Protein AF-A0A1D8K5I4-F1 (afdb_monomer_lite)

Radius of gyration: 13.77 Å; chains: 1; bounding box: 30×29×34 Å

Structure (mmCIF, N/CA/C/O backbone):
data_AF-A0A1D8K5I4-F1
#
_entry.id   AF-A0A1D8K5I4-F1
#
loop_
_atom_site.group_PDB
_atom_site.id
_atom_site.type_symbol
_atom_site.label_atom_id
_atom_site.label_alt_id
_atom_site.label_comp_id
_atom_site.label_asym_id
_atom_site.label_entity_id
_atom_site.label_seq_id
_atom_site.pdbx_PDB_ins_code
_atom_site.Cartn_x
_atom_site.Cartn_y
_atom_site.Cartn_z
_atom_site.occupancy
_atom_site.B_iso_or_equiv
_atom_site.auth_seq_id
_atom_site.auth_comp_id
_atom_site.auth_asym_id
_atom_site.auth_atom_id
_atom_site.pdbx_PDB_model_num
ATOM 1 N N . MET A 1 1 ? -11.802 3.429 14.562 1.00 67.12 1 MET A N 1
ATOM 2 C CA . MET A 1 1 ? -11.438 2.291 13.686 1.00 67.12 1 MET A CA 1
ATOM 3 C C . MET A 1 1 ? -10.000 2.501 13.239 1.00 67.12 1 MET A C 1
ATOM 5 O O . MET A 1 1 ? -9.672 3.629 12.903 1.00 67.12 1 MET A O 1
ATOM 9 N N . ARG A 1 2 ? -9.122 1.495 13.334 1.00 79.38 2 ARG A N 1
ATOM 10 C CA . ARG A 1 2 ? -7.691 1.640 12.997 1.00 79.38 2 ARG A CA 1
ATOM 11 C C . ARG A 1 2 ? -7.428 0.981 11.644 1.00 79.38 2 ARG A C 1
ATOM 13 O O . ARG A 1 2 ? -7.732 -0.202 11.486 1.00 79.38 2 ARG A O 1
ATOM 20 N N . GLN A 1 3 ? -6.904 1.746 10.690 1.00 79.62 3 GLN A N 1
ATOM 21 C CA . GLN A 1 3 ? -6.606 1.265 9.341 1.00 79.62 3 GLN A CA 1
ATOM 22 C C . GLN A 1 3 ? -5.122 0.922 9.223 1.00 79.62 3 GLN A C 1
ATOM 24 O O . GLN A 1 3 ? -4.272 1.676 9.693 1.00 79.62 3 GLN A O 1
ATOM 29 N N . VAL A 1 4 ? -4.821 -0.226 8.615 1.00 80.81 4 VAL A N 1
ATOM 30 C CA . VAL A 1 4 ? -3.447 -0.665 8.347 1.00 80.81 4 VAL A CA 1
ATOM 31 C C . VAL A 1 4 ? -3.294 -0.912 6.856 1.00 80.81 4 VAL A C 1
ATOM 33 O O . VAL A 1 4 ? -4.025 -1.708 6.263 1.00 80.81 4 VAL A O 1
ATOM 36 N N . LEU A 1 5 ? -2.323 -0.218 6.272 1.00 80.50 5 LEU A N 1
ATOM 37 C CA . LEU A 1 5 ? -1.964 -0.310 4.868 1.00 80.50 5 LEU A CA 1
ATOM 38 C C . LEU A 1 5 ? -0.715 -1.179 4.732 1.00 80.50 5 LEU A C 1
ATOM 40 O O . LEU A 1 5 ? 0.333 -0.837 5.277 1.00 80.50 5 LEU A O 1
ATOM 44 N N . ILE A 1 6 ? -0.826 -2.302 4.023 1.00 78.75 6 ILE A N 1
ATOM 45 C CA . ILE A 1 6 ? 0.303 -3.215 3.808 1.00 78.75 6 ILE A CA 1
ATOM 46 C C . ILE A 1 6 ? 0.791 -3.051 2.376 1.00 78.75 6 ILE A C 1
ATOM 48 O O . ILE A 1 6 ? 0.034 -3.284 1.431 1.00 78.75 6 ILE A O 1
ATOM 52 N N . VAL A 1 7 ? 2.058 -2.667 2.236 1.00 77.50 7 VAL A N 1
ATOM 53 C CA . VAL A 1 7 ? 2.753 -2.515 0.956 1.00 77.50 7 VAL A CA 1
ATOM 54 C C . VAL A 1 7 ? 3.724 -3.682 0.808 1.00 77.50 7 VAL A C 1
ATOM 56 O O . VAL A 1 7 ? 4.582 -3.871 1.669 1.00 77.50 7 VAL A O 1
ATOM 59 N N . HIS A 1 8 ? 3.576 -4.483 -0.249 1.00 71.81 8 HIS A N 1
ATOM 60 C CA . HIS A 1 8 ? 4.520 -5.568 -0.532 1.00 71.81 8 HIS A CA 1
ATOM 61 C C . HIS A 1 8 ? 5.794 -5.045 -1.209 1.00 71.81 8 HIS A C 1
ATOM 63 O O . HIS A 1 8 ? 5.798 -3.973 -1.816 1.00 71.81 8 HIS A O 1
ATOM 69 N N . GLY A 1 9 ? 6.875 -5.818 -1.095 1.00 64.56 9 GLY A N 1
ATOM 70 C CA . GLY A 1 9 ? 8.167 -5.505 -1.703 1.00 64.56 9 GLY A CA 1
ATOM 71 C C . GLY A 1 9 ? 8.312 -5.979 -3.153 1.00 64.56 9 GLY A C 1
ATOM 72 O O . GLY A 1 9 ? 7.431 -6.637 -3.714 1.00 64.56 9 GLY A O 1
ATOM 73 N N . TRP A 1 10 ? 9.465 -5.638 -3.734 1.00 61.84 10 TRP A N 1
ATOM 74 C CA . TRP A 1 10 ? 9.944 -6.106 -5.039 1.00 61.84 10 TRP A CA 1
ATOM 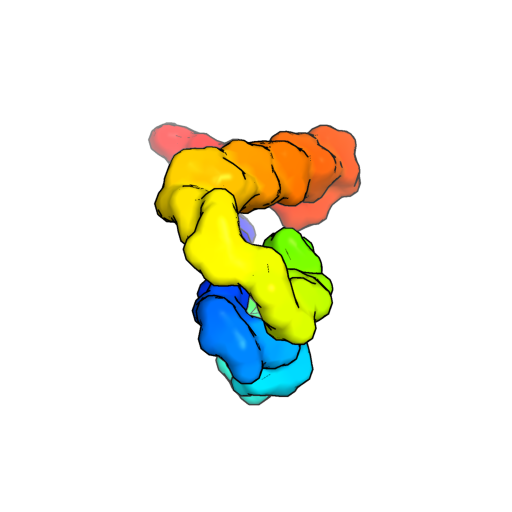75 C C . TRP A 1 10 ? 10.057 -7.639 -5.075 1.00 61.84 10 TRP A C 1
ATOM 77 O O . TRP A 1 10 ? 10.468 -8.248 -4.088 1.00 61.84 10 TRP A O 1
ATOM 87 N N . SER A 1 11 ? 9.698 -8.252 -6.208 1.00 58.34 11 SER A N 1
ATOM 88 C CA . SER A 1 11 ? 9.638 -9.715 -6.408 1.00 58.34 11 SER A CA 1
ATOM 89 C C . SER A 1 11 ? 8.679 -10.479 -5.487 1.00 58.34 11 SER A C 1
ATOM 91 O O . SER A 1 11 ? 8.750 -11.705 -5.406 1.00 58.34 11 SER A O 1
ATOM 93 N N . ASP A 1 12 ? 7.766 -9.778 -4.816 1.00 63.56 12 ASP A N 1
ATOM 94 C CA . ASP A 1 12 ? 6.740 -10.386 -3.978 1.00 63.56 12 ASP A CA 1
ATOM 95 C C . ASP A 1 12 ? 5.346 -10.202 -4.588 1.00 63.56 12 ASP A C 1
ATOM 97 O O . ASP A 1 12 ? 5.099 -9.285 -5.370 1.00 63.56 12 ASP A O 1
ATOM 101 N N . THR A 1 13 ? 4.409 -11.066 -4.205 1.00 63.22 13 THR A N 1
ATOM 102 C CA . THR A 1 13 ? 3.001 -10.936 -4.589 1.00 63.22 13 THR A CA 1
ATOM 103 C C . THR A 1 13 ? 2.157 -10.620 -3.364 1.00 63.22 13 THR A C 1
ATOM 105 O O . THR A 1 13 ? 2.455 -11.043 -2.247 1.00 63.22 13 THR A O 1
ATOM 108 N N . SER A 1 14 ? 1.018 -9.955 -3.569 1.00 62.12 14 SER A N 1
ATOM 109 C CA . SER A 1 14 ? 0.036 -9.662 -2.509 1.00 62.12 14 SER A CA 1
ATOM 110 C C . SER A 1 14 ? -0.404 -10.902 -1.709 1.00 62.12 14 SER A C 1
ATOM 112 O O . SER A 1 14 ? -0.871 -10.793 -0.574 1.00 62.12 14 SER A O 1
ATOM 114 N N . ARG A 1 15 ? -0.208 -12.104 -2.269 1.00 65.81 15 ARG A N 1
ATOM 115 C CA . ARG A 1 15 ? -0.503 -13.390 -1.633 1.00 65.81 15 ARG A CA 1
ATOM 116 C C . ARG A 1 15 ? 0.335 -13.669 -0.385 1.00 65.81 15 ARG A C 1
ATOM 118 O O . ARG A 1 15 ? -0.183 -14.377 0.481 1.00 65.81 15 ARG A O 1
ATOM 125 N N . SER A 1 16 ? 1.549 -13.126 -0.281 1.00 69.31 16 SER A N 1
ATOM 126 C CA . SER A 1 16 ? 2.486 -13.380 0.827 1.00 69.31 16 SER A CA 1
ATOM 127 C C . SER A 1 16 ? 2.026 -12.774 2.152 1.00 69.31 16 SER A C 1
ATOM 129 O O . SER A 1 16 ? 2.322 -13.302 3.220 1.00 69.31 16 SER A O 1
ATOM 131 N N . PHE A 1 17 ? 1.202 -11.725 2.100 1.00 77.56 17 PHE A N 1
ATOM 132 C CA . PHE A 1 17 ? 0.719 -11.024 3.291 1.00 77.56 17 PHE A CA 1
ATOM 133 C C . PHE A 1 17 ? -0.642 -11.504 3.796 1.00 77.56 17 PHE A C 1
ATOM 135 O O . PHE A 1 17 ? -1.140 -10.978 4.791 1.00 77.56 17 PHE A O 1
ATOM 142 N N . ARG A 1 18 ? -1.246 -12.521 3.167 1.00 80.81 18 ARG A N 1
ATOM 143 C CA . ARG A 1 18 ? -2.553 -13.050 3.594 1.00 80.81 18 ARG A CA 1
ATOM 144 C C . ARG A 1 18 ? -2.592 -13.459 5.076 1.00 80.81 18 ARG A C 1
ATOM 146 O O . ARG A 1 18 ? -3.520 -13.020 5.750 1.00 80.81 18 ARG A O 1
ATOM 153 N N . PRO A 1 19 ? -1.598 -14.185 5.630 1.00 87.25 19 PRO A N 1
ATOM 154 C CA . PRO A 1 19 ? -1.600 -14.518 7.057 1.00 87.25 19 PRO A CA 1
ATOM 155 C C . PRO A 1 19 ? -1.598 -13.282 7.970 1.00 87.25 19 PRO A C 1
ATOM 157 O O . PRO A 1 19 ? -2.293 -13.260 8.984 1.00 87.25 19 PRO A O 1
ATOM 160 N N . LEU A 1 20 ? -0.866 -12.228 7.593 1.00 83.88 20 LEU A N 1
ATOM 161 C CA . LEU A 1 20 ? -0.805 -10.979 8.358 1.00 83.88 20 LEU A CA 1
ATOM 162 C C . LEU A 1 20 ? -2.124 -10.197 8.287 1.00 83.88 20 LEU A C 1
ATOM 164 O O . LEU A 1 20 ? -2.570 -9.650 9.293 1.00 83.88 20 LEU A O 1
ATOM 168 N N . VAL A 1 21 ? -2.764 -10.159 7.116 1.00 84.88 21 VAL A N 1
ATOM 169 C CA . VAL A 1 21 ? -4.083 -9.532 6.940 1.00 84.88 21 VAL A CA 1
ATOM 170 C C . VAL A 1 21 ? -5.121 -10.199 7.839 1.00 84.88 21 VAL A C 1
ATOM 172 O O . VAL A 1 21 ? -5.849 -9.499 8.543 1.00 84.88 21 VAL A O 1
ATOM 175 N N . GLU A 1 22 ? -5.164 -11.532 7.854 1.00 88.12 22 GLU A N 1
ATOM 176 C CA . GLU A 1 22 ? -6.092 -12.287 8.702 1.00 88.12 22 GLU A CA 1
ATOM 177 C C . GLU A 1 22 ? -5.819 -12.046 10.191 1.00 88.12 22 GLU A C 1
ATOM 179 O O . GLU A 1 22 ? -6.745 -11.762 10.953 1.00 88.12 22 GLU A O 1
ATOM 184 N N . PHE A 1 23 ? -4.545 -12.042 10.599 1.00 90.75 23 PHE A N 1
ATOM 185 C CA . PHE A 1 23 ? -4.159 -11.698 11.967 1.00 90.75 23 PHE A CA 1
ATOM 186 C C . PHE A 1 23 ? -4.659 -10.303 12.373 1.00 90.75 23 PHE A C 1
ATOM 188 O O . PHE A 1 23 ? -5.271 -10.145 13.427 1.00 90.75 23 PHE A O 1
ATOM 195 N N . LEU A 1 24 ? -4.448 -9.283 11.540 1.00 88.38 24 LEU A N 1
ATOM 196 C CA . LEU A 1 24 ? -4.862 -7.912 11.847 1.00 88.38 24 LEU A CA 1
ATOM 197 C C . LEU A 1 24 ? -6.387 -7.769 11.917 1.00 88.38 24 LEU A C 1
ATOM 199 O O . LEU A 1 24 ? -6.906 -7.109 12.820 1.00 88.38 24 LEU A O 1
ATOM 203 N N . ARG A 1 25 ? -7.118 -8.426 11.011 1.00 87.62 25 ARG A N 1
ATOM 204 C CA . ARG A 1 25 ? -8.587 -8.448 11.035 1.00 87.62 25 ARG A CA 1
ATOM 205 C C . ARG A 1 25 ? -9.124 -9.101 12.304 1.00 87.62 25 ARG A C 1
ATOM 207 O O . ARG A 1 25 ? -10.031 -8.546 12.920 1.00 87.62 25 ARG A O 1
ATOM 214 N N . ALA A 1 26 ? -8.512 -10.200 12.748 1.00 91.38 26 ALA A N 1
ATOM 215 C CA . ALA A 1 26 ? -8.860 -10.856 14.009 1.00 91.38 26 ALA A CA 1
ATOM 216 C C . ALA A 1 26 ? -8.675 -9.941 15.239 1.00 91.38 26 ALA A C 1
ATOM 218 O O . ALA A 1 26 ? -9.337 -10.137 16.254 1.00 91.38 26 ALA A O 1
ATOM 219 N N . HIS A 1 27 ? -7.833 -8.907 15.136 1.00 91.62 27 HIS A N 1
ATOM 220 C CA . HIS A 1 27 ? -7.587 -7.919 16.193 1.00 91.62 27 HIS A CA 1
ATOM 221 C C . HIS A 1 27 ? -8.335 -6.586 15.978 1.00 91.62 27 HIS A C 1
ATOM 223 O O . HIS A 1 27 ? -8.007 -5.573 16.604 1.00 91.62 27 HIS A O 1
ATOM 229 N N . GLY A 1 28 ? -9.348 -6.559 15.103 1.00 88.31 28 GLY A N 1
ATOM 230 C CA . GLY A 1 28 ? -10.227 -5.400 14.910 1.00 88.31 28 GLY A CA 1
ATOM 231 C C . GLY A 1 28 ? -9.638 -4.280 14.047 1.00 88.31 28 GLY A C 1
ATOM 232 O O . GLY A 1 28 ? -10.106 -3.139 14.111 1.00 88.31 28 GLY A O 1
ATOM 233 N N . TYR A 1 29 ? -8.610 -4.577 13.250 1.00 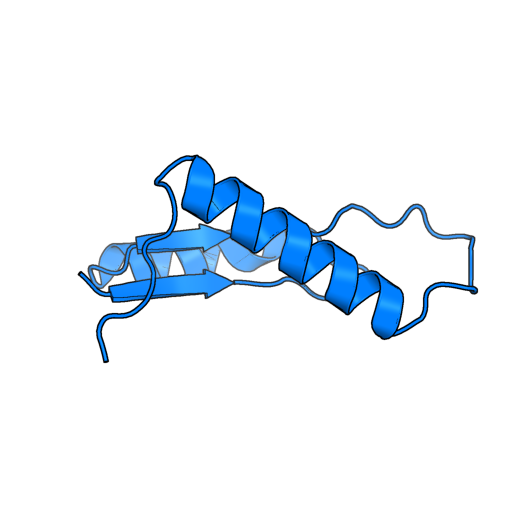87.38 29 TYR A N 1
ATOM 234 C CA . TYR A 1 29 ? -8.064 -3.639 12.272 1.00 87.38 29 TYR A CA 1
ATOM 235 C C . TYR A 1 29 ? -8.730 -3.811 10.908 1.00 87.38 29 TYR A C 1
ATOM 237 O O . TYR A 1 29 ? -9.001 -4.924 10.454 1.00 87.38 29 TYR A O 1
ATOM 245 N N . GLN A 1 30 ? -8.915 -2.696 10.205 1.00 83.12 30 GLN A N 1
ATOM 246 C CA . GLN A 1 30 ? -9.237 -2.724 8.783 1.00 83.12 30 GLN A CA 1
ATOM 247 C C . GLN A 1 30 ? -7.924 -2.803 7.998 1.00 83.12 30 GLN A C 1
ATOM 249 O O . GLN A 1 30 ? -7.253 -1.792 7.789 1.00 83.12 30 GLN A O 1
ATOM 254 N N . ALA A 1 31 ? -7.535 -4.021 7.618 1.00 79.88 31 ALA A N 1
ATOM 255 C CA . ALA A 1 31 ? -6.335 -4.275 6.827 1.00 79.88 31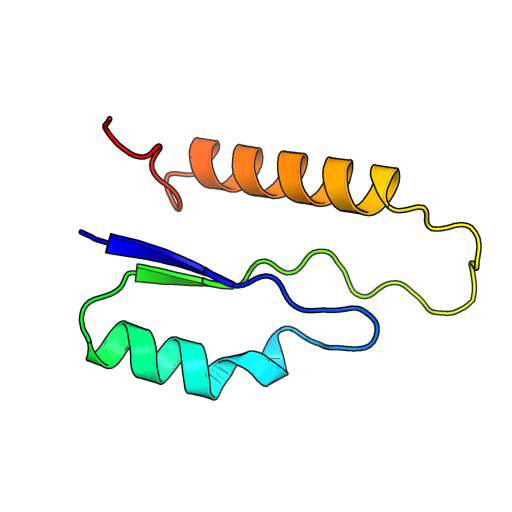 ALA A CA 1
ATOM 256 C C . ALA A 1 31 ? -6.667 -4.324 5.328 1.00 79.88 31 ALA A C 1
ATOM 258 O O . ALA A 1 31 ? -7.507 -5.127 4.897 1.00 79.88 31 ALA A O 1
ATOM 259 N N . VAL A 1 32 ? -5.987 -3.479 4.547 1.00 74.38 32 VAL A N 1
ATOM 260 C CA . VAL A 1 32 ? -6.096 -3.413 3.082 1.00 74.38 32 VAL A CA 1
ATOM 261 C C . VAL A 1 32 ? -4.708 -3.612 2.479 1.00 74.38 32 VAL A C 1
ATOM 263 O O . VAL A 1 32 ? -3.754 -2.915 2.831 1.00 74.38 32 VAL A O 1
ATOM 266 N N . THR A 1 33 ? -4.585 -4.577 1.569 1.00 70.62 33 THR A N 1
ATOM 267 C CA . THR A 1 33 ? -3.338 -4.822 0.839 1.00 70.62 33 THR A CA 1
ATOM 268 C C . THR A 1 33 ? -3.264 -3.899 -0.371 1.00 70.62 33 THR A C 1
ATOM 270 O O . THR A 1 33 ? -4.182 -3.869 -1.192 1.00 70.62 33 THR A O 1
ATOM 273 N N . LEU A 1 34 ? -2.160 -3.165 -0.494 1.00 67.38 34 LEU A N 1
ATOM 274 C CA . LEU A 1 34 ? -1.825 -2.429 -1.704 1.00 67.38 34 LEU A CA 1
ATOM 275 C C . LEU A 1 34 ? -0.981 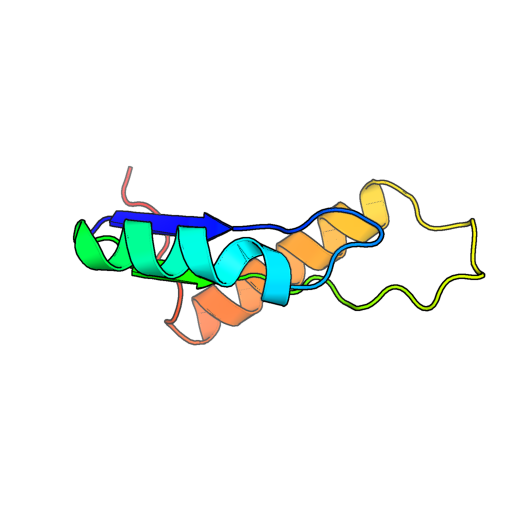-3.301 -2.617 1.00 67.38 34 LEU A C 1
ATOM 277 O O . LEU A 1 34 ? 0.149 -3.641 -2.280 1.00 67.38 34 LEU A O 1
ATOM 281 N N . TRP A 1 35 ? -1.530 -3.626 -3.783 1.00 64.19 35 TRP A N 1
ATOM 282 C CA . TRP A 1 35 ? -0.754 -4.166 -4.889 1.00 64.19 35 TRP A CA 1
ATOM 283 C C . TRP A 1 35 ? -0.235 -2.998 -5.722 1.00 64.19 35 TRP A C 1
ATOM 285 O O . TRP A 1 35 ? -1.021 -2.265 -6.326 1.00 64.19 35 TRP A O 1
ATOM 295 N N . LEU A 1 36 ? 1.082 -2.791 -5.716 1.00 60.53 36 LEU A N 1
ATOM 296 C CA . LEU A 1 36 ? 1.707 -1.730 -6.514 1.00 60.53 36 LEU A CA 1
ATOM 297 C C . LEU A 1 36 ? 1.942 -2.160 -7.972 1.00 60.53 36 LEU A C 1
ATOM 299 O O . LEU A 1 36 ? 2.291 -1.318 -8.795 1.00 60.53 36 LEU A O 1
ATOM 303 N N . GLY A 1 37 ? 1.653 -3.423 -8.296 1.00 56.81 37 GLY A N 1
ATOM 304 C CA . GLY A 1 37 ? 1.826 -4.034 -9.610 1.00 56.81 37 GLY A CA 1
ATOM 305 C C . GLY A 1 37 ? 2.772 -5.232 -9.543 1.00 56.81 37 GLY A C 1
ATOM 306 O O . GLY A 1 37 ? 3.695 -5.258 -8.728 1.00 56.81 37 GLY A O 1
ATOM 307 N N . ASP A 1 38 ? 2.545 -6.215 -10.413 1.00 53.75 38 ASP A N 1
ATOM 308 C CA . ASP A 1 38 ? 3.553 -7.216 -10.750 1.00 53.75 38 ASP A CA 1
ATOM 309 C C . ASP A 1 38 ? 4.485 -6.524 -11.747 1.00 53.75 38 ASP A C 1
ATOM 311 O O . ASP A 1 38 ? 4.147 -6.370 -12.921 1.00 53.75 38 ASP A O 1
ATOM 315 N N . TYR A 1 39 ? 5.614 -6.000 -11.267 1.00 52.72 39 TYR A N 1
ATOM 316 C CA . TYR A 1 39 ? 6.640 -5.466 -12.157 1.00 52.72 39 TYR A CA 1
ATOM 317 C C . TYR A 1 39 ? 7.076 -6.616 -13.069 1.00 52.72 39 TYR A C 1
ATOM 319 O O . TYR A 1 39 ? 7.637 -7.605 -12.594 1.00 52.72 39 TYR A O 1
ATOM 327 N N . ILE A 1 40 ? 6.748 -6.528 -14.363 1.00 48.59 40 ILE A N 1
ATOM 328 C CA . ILE A 1 40 ? 7.201 -7.491 -15.366 1.00 48.59 40 ILE A CA 1
ATOM 329 C C . ILE A 1 40 ? 8.720 -7.365 -15.390 1.00 48.59 40 ILE A C 1
ATOM 331 O O . ILE A 1 40 ? 9.270 -6.385 -15.886 1.0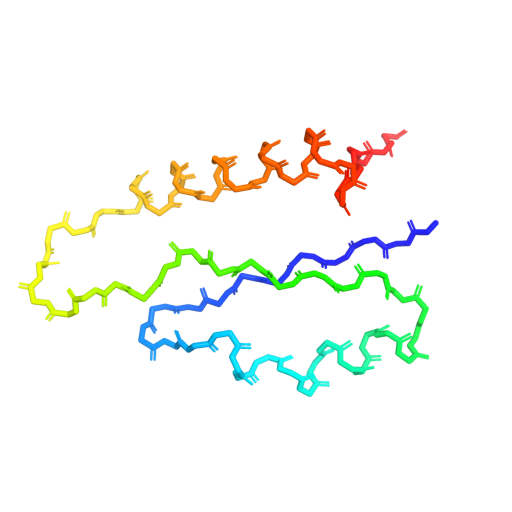0 48.59 40 ILE A O 1
ATOM 335 N N . SER A 1 41 ? 9.380 -8.330 -14.754 1.00 49.44 41 SER A N 1
ATOM 336 C CA . SER A 1 41 ? 10.829 -8.411 -14.662 1.00 49.44 41 SER A CA 1
ATOM 337 C C . SER A 1 41 ? 11.410 -8.378 -16.069 1.00 49.44 41 SER A C 1
ATOM 339 O O . SER A 1 41 ? 11.099 -9.285 -16.843 1.00 49.44 41 SER A O 1
ATOM 341 N N . LEU A 1 42 ? 12.185 -7.329 -16.365 1.00 46.12 42 LEU A N 1
ATOM 342 C CA . LEU A 1 42 ? 13.238 -7.197 -17.390 1.00 46.12 42 LEU A CA 1
ATOM 343 C C . LEU A 1 42 ? 13.601 -5.718 -17.646 1.00 46.12 42 LEU A C 1
ATOM 345 O O . LEU A 1 42 ? 14.582 -5.467 -18.337 1.00 46.12 42 LEU A O 1
ATOM 349 N N . ASP A 1 43 ? 12.849 -4.756 -17.095 1.00 53.03 43 ASP A N 1
ATOM 350 C CA . ASP A 1 43 ? 13.161 -3.324 -17.198 1.00 53.03 43 ASP A CA 1
ATOM 351 C C . ASP A 1 43 ? 13.856 -2.838 -15.909 1.00 53.03 43 ASP A C 1
ATOM 353 O O . ASP A 1 43 ? 13.213 -2.607 -14.882 1.00 53.03 43 ASP A O 1
ATOM 357 N N . ASP A 1 44 ? 15.188 -2.739 -15.944 1.00 56.34 44 ASP A N 1
ATOM 358 C CA . ASP A 1 44 ? 16.040 -2.348 -14.803 1.00 56.34 44 ASP A CA 1
ATOM 359 C C . ASP A 1 44 ? 15.965 -0.839 -14.466 1.00 56.34 44 ASP A C 1
ATOM 361 O O . ASP A 1 44 ? 16.610 -0.376 -13.525 1.00 56.34 44 ASP A O 1
ATOM 365 N N . ASP A 1 45 ? 15.152 -0.060 -15.187 1.00 64.25 45 ASP A N 1
ATOM 366 C CA . ASP A 1 45 ? 15.061 1.403 -15.055 1.00 64.25 45 ASP A CA 1
ATOM 367 C C . ASP A 1 45 ? 13.977 1.891 -14.067 1.00 64.25 45 ASP A C 1
ATOM 369 O O . ASP A 1 45 ? 13.593 3.066 -14.057 1.00 64.25 45 ASP A O 1
ATOM 373 N N . VAL A 1 46 ? 13.474 1.019 -13.184 1.00 66.69 46 VAL A N 1
ATOM 374 C CA . VAL A 1 46 ? 12.529 1.427 -12.130 1.00 66.69 46 VAL A CA 1
ATOM 375 C C . VAL A 1 46 ? 13.269 2.158 -11.011 1.00 66.69 46 VAL A C 1
ATOM 377 O O . VAL A 1 46 ? 14.042 1.573 -10.252 1.00 66.69 46 VAL A O 1
ATOM 380 N N . ARG A 1 47 ? 12.983 3.453 -10.839 1.00 76.00 47 ARG A N 1
ATOM 381 C CA . ARG A 1 47 ? 13.558 4.261 -9.756 1.00 76.00 47 ARG A CA 1
ATOM 382 C C . ARG A 1 47 ? 12.612 4.321 -8.559 1.00 76.00 47 ARG A C 1
ATOM 384 O O . ARG A 1 47 ? 11.396 4.199 -8.684 1.00 76.00 47 ARG A O 1
ATOM 391 N N . ILE A 1 48 ? 13.157 4.651 -7.386 1.00 76.38 48 ILE A N 1
ATOM 392 C CA . ILE A 1 48 ? 12.377 4.882 -6.151 1.00 76.38 48 ILE A CA 1
ATOM 393 C C . ILE A 1 48 ? 11.245 5.901 -6.375 1.00 76.38 48 ILE A C 1
ATOM 395 O O . ILE A 1 48 ? 10.156 5.760 -5.820 1.00 76.38 48 ILE A O 1
ATOM 399 N N . VAL A 1 49 ? 11.477 6.908 -7.224 1.00 78.25 49 VAL A N 1
ATOM 400 C CA . VAL A 1 49 ? 10.466 7.921 -7.563 1.00 78.25 49 VAL A CA 1
ATOM 401 C C . VAL A 1 49 ? 9.249 7.333 -8.279 1.00 78.25 49 VAL A C 1
ATOM 403 O O . VAL A 1 49 ? 8.145 7.840 -8.102 1.00 78.25 49 VAL A O 1
ATOM 406 N N . ASP A 1 50 ? 9.422 6.266 -9.053 1.00 76.44 50 ASP A N 1
ATOM 407 C CA . ASP A 1 50 ? 8.337 5.631 -9.800 1.00 76.44 50 ASP A CA 1
ATOM 408 C C . ASP A 1 50 ? 7.466 4.790 -8.853 1.00 76.44 50 ASP A C 1
ATOM 410 O O . ASP A 1 50 ? 6.235 4.866 -8.902 1.00 76.44 50 ASP A O 1
ATOM 414 N N . VAL A 1 51 ? 8.091 4.125 -7.873 1.00 75.62 51 VAL A N 1
ATOM 415 C CA . VAL A 1 51 ? 7.389 3.440 -6.774 1.00 75.62 51 VAL A CA 1
ATOM 416 C C . VAL A 1 51 ? 6.614 4.434 -5.906 1.00 75.62 51 VAL A C 1
ATOM 418 O O . VAL A 1 51 ? 5.455 4.188 -5.573 1.00 75.62 51 VAL A O 1
ATOM 421 N N . ALA A 1 52 ? 7.217 5.579 -5.573 1.00 77.56 52 ALA A N 1
ATOM 422 C CA . ALA A 1 52 ? 6.564 6.620 -4.781 1.00 77.56 52 ALA A CA 1
ATOM 423 C C . ALA A 1 52 ? 5.334 7.203 -5.498 1.00 77.56 52 ALA A C 1
ATOM 425 O O . ALA A 1 52 ? 4.269 7.318 -4.890 1.00 77.56 52 ALA A O 1
ATOM 426 N N . LYS A 1 53 ? 5.446 7.497 -6.802 1.00 78.56 53 LYS A N 1
ATOM 427 C CA . LYS A 1 53 ? 4.312 7.951 -7.626 1.00 78.56 53 LYS A CA 1
ATOM 428 C C . LYS A 1 53 ? 3.194 6.917 -7.667 1.00 78.56 53 LYS A C 1
ATOM 430 O O . LYS A 1 53 ? 2.023 7.274 -7.540 1.00 78.56 53 LYS A O 1
ATOM 435 N N . ARG A 1 54 ? 3.537 5.633 -7.828 1.00 81.25 54 ARG A N 1
ATOM 436 C CA . ARG A 1 54 ? 2.528 4.570 -7.848 1.00 81.25 54 ARG A CA 1
ATOM 437 C C . ARG A 1 54 ? 1.842 4.432 -6.493 1.00 81.25 54 ARG A C 1
ATOM 439 O O . ARG A 1 54 ? 0.620 4.329 -6.456 1.00 81.25 54 ARG A O 1
ATOM 446 N N . LEU A 1 55 ? 2.599 4.484 -5.398 1.00 82.38 55 LEU A N 1
ATOM 447 C CA . LEU A 1 55 ? 2.046 4.470 -4.045 1.00 82.38 55 LEU A CA 1
ATOM 448 C C . LEU A 1 55 ? 1.073 5.636 -3.827 1.00 82.38 55 LEU A C 1
ATOM 450 O O . LEU A 1 55 ? -0.041 5.411 -3.358 1.00 82.38 55 LEU A O 1
ATOM 454 N N . GLU A 1 56 ? 1.457 6.857 -4.212 1.00 83.25 56 GLU A N 1
ATOM 455 C CA . GLU A 1 56 ? 0.586 8.032 -4.112 1.00 83.25 56 GLU A CA 1
ATOM 456 C C . GLU A 1 56 ? -0.717 7.836 -4.899 1.00 83.25 56 GLU A C 1
ATOM 458 O O . GLU A 1 56 ? -1.802 8.056 -4.354 1.00 83.25 56 GLU A O 1
ATOM 463 N N . ALA A 1 57 ? -0.625 7.390 -6.155 1.00 82.31 57 ALA A N 1
ATOM 464 C CA . ALA A 1 57 ? -1.790 7.172 -7.008 1.00 82.31 57 ALA A CA 1
ATOM 465 C C . ALA A 1 57 ? -2.780 6.182 -6.378 1.00 82.31 57 ALA A C 1
ATOM 467 O O . ALA A 1 57 ? -3.961 6.499 -6.247 1.00 82.31 57 ALA A O 1
ATOM 468 N N . VAL A 1 58 ? -2.303 5.024 -5.904 1.00 82.81 58 VAL A N 1
ATOM 469 C CA . VAL A 1 58 ? -3.199 4.009 -5.328 1.00 82.81 58 VAL A CA 1
ATOM 470 C C . VAL A 1 58 ? -3.806 4.475 -4.002 1.00 82.81 58 VAL A C 1
ATOM 472 O O . VAL A 1 58 ? -4.977 4.209 -3.730 1.00 82.81 58 VAL A O 1
ATOM 475 N N . VAL A 1 59 ? -3.055 5.206 -3.172 1.00 84.56 59 VAL A N 1
ATOM 476 C CA . VAL A 1 59 ? -3.613 5.792 -1.943 1.00 84.56 59 VAL A CA 1
ATOM 477 C C . VAL A 1 59 ? -4.732 6.780 -2.278 1.00 84.56 59 VAL A C 1
ATOM 479 O O . VAL A 1 59 ? -5.797 6.713 -1.665 1.00 84.56 59 VAL A O 1
ATOM 482 N N . ARG A 1 60 ? -4.543 7.650 -3.279 1.00 86.44 60 ARG A N 1
ATOM 483 C CA . ARG A 1 60 ? -5.580 8.593 -3.733 1.00 86.44 60 ARG A CA 1
ATOM 484 C C . ARG A 1 60 ? -6.812 7.879 -4.283 1.00 86.44 60 ARG A C 1
ATOM 486 O O . ARG A 1 60 ? -7.921 8.249 -3.909 1.00 86.44 60 ARG A O 1
ATOM 493 N N . GLU A 1 61 ? -6.629 6.852 -5.112 1.00 87.00 61 GLU A N 1
ATOM 494 C CA . GLU A 1 61 ? -7.722 6.021 -5.640 1.00 87.00 61 GLU A CA 1
ATOM 495 C C . GLU A 1 61 ? -8.551 5.408 -4.502 1.00 87.00 61 GLU A C 1
ATOM 497 O O . GLU A 1 61 ? -9.778 5.498 -4.503 1.00 87.00 61 GLU A O 1
ATOM 502 N N . LYS A 1 62 ? -7.892 4.851 -3.479 1.00 84.19 62 LYS A N 1
ATOM 503 C CA . LYS A 1 62 ? -8.579 4.226 -2.342 1.00 84.19 62 LYS A CA 1
ATOM 504 C C . LYS A 1 62 ? -9.239 5.213 -1.384 1.00 84.19 62 LYS A C 1
ATOM 506 O O . LYS A 1 62 ? -10.259 4.872 -0.789 1.00 84.19 62 LYS A O 1
ATOM 511 N N . LEU A 1 63 ? -8.684 6.416 -1.234 1.00 86.25 63 LEU A N 1
ATOM 512 C CA . LEU A 1 63 ? -9.341 7.510 -0.512 1.00 86.25 63 LEU A CA 1
ATOM 513 C C . LEU A 1 63 ? -10.600 7.970 -1.259 1.00 86.25 63 LEU A C 1
ATOM 515 O O . LEU A 1 63 ? -11.658 8.100 -0.651 1.00 86.25 63 LEU A O 1
ATOM 519 N N . ALA A 1 64 ? -10.509 8.161 -2.579 1.00 87.06 64 ALA A N 1
ATOM 520 C CA . ALA A 1 64 ? -11.649 8.546 -3.410 1.00 87.06 64 ALA A CA 1
ATOM 521 C C . ALA A 1 64 ? -12.751 7.470 -3.425 1.00 87.06 64 ALA A C 1
ATOM 523 O O . ALA A 1 64 ? -13.933 7.803 -3.432 1.00 87.06 64 ALA A O 1
ATOM 524 N N . GLY A 1 65 ? -12.368 6.190 -3.385 1.00 87.50 65 GLY A N 1
ATOM 525 C CA . GLY A 1 65 ? -13.288 5.054 -3.278 1.00 87.50 65 GLY A CA 1
ATOM 526 C C . GLY A 1 65 ? -13.854 4.803 -1.873 1.00 87.50 65 GLY A C 1
ATOM 527 O O . GLY A 1 65 ? -14.688 3.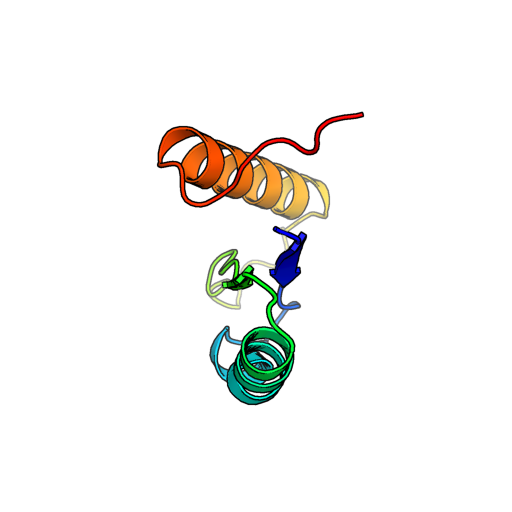917 -1.714 1.00 87.50 65 GLY A O 1
ATOM 528 N N . GLY A 1 66 ? -13.409 5.540 -0.848 1.00 85.88 66 GLY A N 1
ATOM 529 C CA . GLY A 1 66 ? -13.856 5.366 0.541 1.00 85.88 66 GLY A CA 1
ATOM 530 C C . GLY A 1 66 ? -13.331 4.105 1.243 1.00 85.88 66 GLY A C 1
ATOM 531 O O . GLY A 1 66 ? -13.740 3.807 2.363 1.00 85.88 66 GLY A O 1
ATOM 532 N N . GLU A 1 67 ? -12.416 3.360 0.615 1.00 84.12 67 GLU A N 1
ATOM 533 C CA . GLU A 1 67 ? -11.751 2.203 1.229 1.00 84.12 67 GLU A CA 1
ATOM 534 C C . GLU A 1 67 ? -10.748 2.634 2.307 1.00 84.12 67 GLU A C 1
ATOM 536 O O . GLU A 1 67 ? -10.563 1.942 3.312 1.00 84.12 67 GLU A O 1
ATOM 541 N N . LEU A 1 68 ? -10.098 3.780 2.090 1.00 83.25 68 LEU A N 1
ATOM 542 C CA . LEU A 1 68 ? -9.232 4.446 3.055 1.00 83.25 68 LEU A CA 1
ATOM 543 C C . LEU A 1 68 ? -9.891 5.731 3.544 1.00 83.25 68 LEU A C 1
ATOM 545 O O . LEU A 1 68 ? -10.630 6.387 2.814 1.00 83.25 68 LEU A O 1
ATOM 549 N N . VAL A 1 69 ? -9.567 6.113 4.774 1.00 85.31 69 VAL A N 1
ATOM 550 C CA . VAL A 1 69 ? -9.971 7.384 5.369 1.00 85.31 69 VAL A CA 1
ATOM 551 C C . VAL A 1 69 ? -8.703 8.132 5.762 1.00 85.31 69 VAL A C 1
ATOM 553 O O . VAL A 1 69 ? -7.745 7.535 6.255 1.00 85.31 69 VAL A O 1
ATOM 556 N N . THR A 1 70 ? -8.665 9.443 5.537 1.00 82.31 70 THR A N 1
ATOM 557 C CA . THR A 1 70 ? -7.557 10.267 6.028 1.00 82.31 70 THR A CA 1
ATOM 558 C C . THR A 1 70 ? -7.493 10.190 7.555 1.00 82.31 70 THR A C 1
ATOM 560 O O . THR A 1 70 ? -8.535 10.350 8.197 1.00 82.31 70 THR A O 1
ATOM 563 N N . PRO A 1 71 ? -6.305 9.969 8.151 1.00 74.94 71 PRO A N 1
ATOM 564 C CA . PRO A 1 71 ? -6.152 9.998 9.599 1.00 74.94 71 PRO A CA 1
ATOM 565 C C . PRO A 1 71 ? -6.608 11.352 10.150 1.00 74.94 71 PRO A C 1
ATOM 567 O O . PRO A 1 71 ? -6.154 12.394 9.677 1.00 74.94 71 PRO A O 1
ATOM 570 N N . SER A 1 72 ? -7.497 11.342 11.141 1.00 70.19 72 SER A N 1
ATOM 571 C CA . SER A 1 72 ? -7.809 12.537 11.925 1.00 70.19 72 SER A CA 1
ATOM 572 C C . SER A 1 72 ? -6.605 12.846 12.817 1.00 70.19 72 SER A C 1
ATOM 574 O O . SER A 1 72 ? -6.197 11.975 13.588 1.00 70.19 72 SER A O 1
ATOM 576 N N . THR A 1 73 ? -6.017 14.036 12.672 1.00 58.00 73 THR A N 1
ATOM 577 C CA . THR A 1 73 ? -4.991 14.570 13.591 1.00 58.00 73 THR A CA 1
ATOM 578 C C . THR A 1 73 ? -5.510 14.700 15.010 1.00 58.00 73 THR A C 1
ATOM 580 O O . THR A 1 73 ? -6.683 15.119 15.149 1.00 58.00 73 THR A O 1
#

Foldseek 3Di:
DAEDEDEDDQPDDLVVCVVVCVVCVVVVYLYDYDDLDNPPPDDPPDDPVNSVVSVVVVVVVCCVVVSDPPDDD

Secondary structure (DSSP, 8-state):
-EEEEEE--TT--GGGGHHHHHHHHHTTEEEEEE------TT-TT--HHHHHHHHHHHHHHHHHTTSS-PPP-

Organism: NCBI:txid2792603

InterPro domains:
  IPR029058 Alpha/Beta hydrolase fold [G3DSA:3.40.50.1820] (2-69)
  IPR029058 Alpha/Beta hydrolase fold [SSF53474] (4-60)

pLDDT: mean 75.04, std 11.83, range [46.12, 91.62]

Sequence (73 aa):
MRQVLIVHGWSDTSRSFRPLVEFLRAHGYQAVTLWLGDYISLDDDVRIVDVAKRLEAVVREKLAGGELVTPST